Protein AF-A0A8D9AD43-F1 (afdb_monomer_lite)

Radius of gyration: 17.64 Å; chains: 1; bounding box: 39×29×47 Å

Structure (mmCIF, N/CA/C/O backbone):
data_AF-A0A8D9AD43-F1
#
_entry.id   AF-A0A8D9AD43-F1
#
loop_
_atom_site.group_PDB
_atom_site.id
_atom_site.type_symbol
_atom_site.label_atom_id
_atom_site.label_alt_id
_atom_site.label_comp_id
_atom_site.label_asym_id
_atom_site.label_entity_id
_atom_site.label_seq_id
_atom_site.pdbx_PDB_ins_code
_atom_site.Cartn_x
_atom_site.Cartn_y
_atom_site.Cartn_z
_atom_site.occupancy
_atom_site.B_iso_or_equiv
_atom_site.auth_seq_id
_atom_site.auth_comp_id
_atom_site.auth_asym_id
_atom_site.auth_atom_id
_atom_site.pdbx_PDB_model_num
ATOM 1 N N . MET A 1 1 ? -8.527 8.797 -11.952 1.00 82.88 1 MET A N 1
ATOM 2 C CA . MET A 1 1 ? -9.736 8.365 -12.685 1.00 82.88 1 MET A CA 1
ATOM 3 C C . MET A 1 1 ? -10.642 7.549 -11.763 1.00 82.88 1 MET A C 1
ATOM 5 O O . MET A 1 1 ? -10.165 6.554 -11.215 1.00 82.88 1 MET A O 1
ATOM 9 N N . PRO A 1 2 ? -11.902 7.971 -11.565 1.00 88.69 2 PRO A N 1
ATOM 10 C CA . PRO A 1 2 ? -12.933 7.242 -10.820 1.00 88.69 2 PRO A CA 1
ATOM 11 C C . PRO A 1 2 ? -13.274 5.863 -11.410 1.00 88.69 2 PRO A C 1
ATOM 13 O O . PRO A 1 2 ? -13.043 5.592 -12.590 1.00 88.69 2 PRO A O 1
ATOM 16 N N . LYS A 1 3 ? -13.860 4.973 -10.593 1.00 91.75 3 LYS A N 1
ATOM 17 C CA . LYS A 1 3 ? -14.260 3.616 -11.015 1.00 91.75 3 LYS A CA 1
ATOM 18 C C . LYS A 1 3 ? -15.198 3.591 -12.239 1.00 91.75 3 LYS A C 1
ATOM 20 O O . LYS A 1 3 ? -14.884 2.805 -13.133 1.00 91.75 3 LYS A O 1
ATOM 25 N N . PRO A 1 4 ? -16.282 4.393 -12.319 1.00 92.69 4 PRO A N 1
ATOM 26 C CA . PRO A 1 4 ? -17.215 4.321 -13.447 1.00 92.69 4 PRO A CA 1
ATOM 27 C C . PRO A 1 4 ? -16.537 4.631 -14.785 1.00 92.69 4 PRO A C 1
ATOM 29 O O . PRO A 1 4 ? -16.586 3.809 -15.695 1.00 92.69 4 PRO A O 1
ATOM 32 N N . GLU A 1 5 ? -15.798 5.742 -14.850 1.00 93.88 5 GLU A N 1
ATOM 33 C CA . GLU A 1 5 ? -15.041 6.156 -16.041 1.00 93.88 5 GLU A CA 1
ATOM 34 C C . GLU A 1 5 ? -14.016 5.095 -16.463 1.00 93.88 5 GLU A C 1
ATOM 36 O O . GLU A 1 5 ? -13.899 4.750 -17.638 1.00 93.88 5 GLU A O 1
ATOM 41 N N . ARG A 1 6 ? -13.302 4.515 -15.490 1.00 93.19 6 ARG A N 1
ATOM 42 C CA . ARG A 1 6 ? -12.327 3.447 -15.739 1.00 93.19 6 ARG A CA 1
ATOM 43 C C . ARG A 1 6 ? -12.972 2.202 -16.346 1.00 93.19 6 ARG A C 1
ATOM 45 O O . ARG A 1 6 ? -12.410 1.625 -17.272 1.00 93.19 6 ARG A O 1
ATOM 52 N N . GLN A 1 7 ? -14.103 1.749 -15.804 1.00 94.75 7 GLN A N 1
ATOM 53 C CA . GLN A 1 7 ? -14.794 0.559 -16.311 1.00 94.75 7 GLN A CA 1
ATOM 54 C C . GLN A 1 7 ? -15.379 0.808 -17.702 1.00 94.75 7 GLN A C 1
ATOM 56 O O . GLN A 1 7 ? -15.268 -0.064 -18.559 1.00 94.75 7 GLN A O 1
ATOM 61 N N . GLU A 1 8 ? -15.929 1.997 -17.946 1.00 96.44 8 GLU A N 1
ATOM 62 C CA . GLU A 1 8 ? -16.443 2.387 -19.258 1.00 96.44 8 GLU A CA 1
ATOM 63 C C . GLU A 1 8 ? -15.344 2.381 -20.329 1.00 96.44 8 GLU A C 1
ATOM 65 O O . GLU A 1 8 ? -15.513 1.739 -21.367 1.00 96.44 8 GLU A O 1
ATOM 70 N N . GLN A 1 9 ? -14.188 2.998 -20.054 1.00 96.38 9 GLN A N 1
ATOM 71 C CA . GLN A 1 9 ? -13.044 2.993 -20.976 1.00 96.38 9 GLN A CA 1
ATOM 72 C C . GLN A 1 9 ? -12.509 1.583 -21.251 1.00 96.38 9 GLN A C 1
ATOM 74 O O . GLN A 1 9 ? -12.189 1.245 -22.390 1.00 96.38 9 GLN A O 1
ATOM 79 N N . LEU A 1 10 ? -12.395 0.740 -20.219 1.00 96.25 10 LEU A N 1
ATOM 80 C CA . LEU A 1 10 ? -11.904 -0.628 -20.400 1.00 96.25 10 LEU A CA 1
ATOM 81 C C . LEU A 1 10 ? -12.876 -1.469 -21.231 1.00 96.25 10 LEU A C 1
ATOM 83 O O . LEU A 1 10 ? -12.454 -2.201 -22.125 1.00 96.25 10 LEU A O 1
ATOM 87 N N . LYS A 1 11 ? -14.177 -1.325 -20.976 1.00 96.94 11 LYS A N 1
ATOM 88 C CA . LYS A 1 11 ? -15.220 -2.040 -21.705 1.00 96.94 11 LYS A CA 1
ATOM 89 C C . LYS A 1 11 ? -15.299 -1.605 -23.165 1.00 96.94 11 LYS A C 1
ATOM 91 O O . LYS A 1 11 ? -15.467 -2.457 -24.033 1.00 96.94 11 LYS A O 1
ATOM 96 N N . SER A 1 12 ? -15.170 -0.308 -23.446 1.00 97.44 12 SER A N 1
ATOM 97 C CA . SER A 1 12 ? -15.262 0.216 -24.811 1.00 97.44 12 SER A CA 1
ATOM 98 C C . SER A 1 12 ? -14.053 -0.157 -25.672 1.00 97.44 12 SER A C 1
ATOM 100 O O . SER A 1 12 ? -14.231 -0.483 -26.842 1.00 97.44 12 SER A O 1
ATOM 102 N N . HIS A 1 13 ? -12.840 -0.138 -25.109 1.00 97.38 13 HIS A N 1
ATOM 103 C CA . HIS A 1 13 ? -11.607 -0.390 -25.866 1.00 97.38 13 HIS A CA 1
ATOM 104 C C . HIS A 1 13 ? -11.191 -1.862 -25.901 1.00 97.38 13 HIS A C 1
ATOM 106 O O . HIS A 1 13 ? -10.588 -2.300 -26.877 1.00 97.38 13 HIS A O 1
ATOM 112 N N . TYR A 1 14 ? -11.475 -2.615 -24.835 1.00 96.88 14 TYR A N 1
ATOM 113 C CA . TYR A 1 14 ? -10.961 -3.976 -24.654 1.00 96.88 14 TYR A CA 1
ATOM 114 C C . TYR A 1 14 ? -12.064 -5.028 -24.456 1.00 96.88 14 TYR A C 1
ATOM 116 O O . TYR A 1 14 ? -11.746 -6.200 -24.274 1.00 96.88 14 TYR A O 1
ATOM 124 N N . TRP A 1 15 ? -13.344 -4.634 -24.490 1.00 96.38 15 TRP A N 1
ATOM 125 C CA . TRP A 1 15 ? -14.514 -5.526 -24.444 1.00 96.38 15 TRP A CA 1
ATOM 126 C C . TRP A 1 15 ? -14.549 -6.515 -23.270 1.00 96.38 15 TRP A C 1
ATOM 128 O O . TRP A 1 15 ? -15.011 -7.646 -23.414 1.00 96.38 15 TRP A O 1
ATOM 138 N N . PHE A 1 16 ? -14.114 -6.083 -22.085 1.00 96.56 16 PHE A N 1
ATOM 139 C CA . PHE A 1 16 ? -14.252 -6.861 -20.852 1.00 96.56 16 PHE A CA 1
ATOM 140 C C . PHE A 1 16 ? -14.752 -6.001 -19.688 1.00 96.56 16 PHE A C 1
ATOM 142 O O . PHE A 1 16 ? -14.554 -4.786 -19.658 1.00 96.56 16 PHE A O 1
ATOM 149 N N . ASP A 1 17 ? -15.366 -6.653 -18.701 1.00 95.56 17 ASP A N 1
ATOM 150 C CA . ASP A 1 17 ? -15.748 -6.027 -17.437 1.00 95.56 17 ASP A CA 1
ATOM 151 C C . ASP A 1 17 ? -14.635 -6.239 -16.395 1.00 95.56 17 ASP A C 1
ATOM 153 O O . ASP A 1 17 ? -14.219 -7.366 -16.107 1.00 95.56 17 ASP A O 1
ATOM 157 N N . CYS A 1 18 ? -14.114 -5.146 -15.834 1.00 94.56 18 CYS A N 1
ATOM 158 C CA . CYS A 1 18 ? -12.995 -5.198 -14.894 1.00 94.56 18 CYS A CA 1
ATOM 159 C C . CYS A 1 18 ? -13.446 -5.571 -13.474 1.00 94.56 18 CYS A C 1
ATOM 161 O O . CYS A 1 18 ? -14.198 -4.820 -12.846 1.00 94.56 18 CYS A O 1
ATOM 163 N N . HIS A 1 19 ? -12.893 -6.677 -12.966 1.00 94.81 19 HIS A N 1
ATOM 164 C CA . HIS A 1 19 ? -13.135 -7.250 -11.634 1.00 94.81 19 HIS A CA 1
ATOM 165 C C . HIS A 1 19 ? -11.861 -7.276 -10.772 1.00 94.81 19 HIS A C 1
ATOM 167 O O . HIS A 1 19 ? -11.656 -8.168 -9.961 1.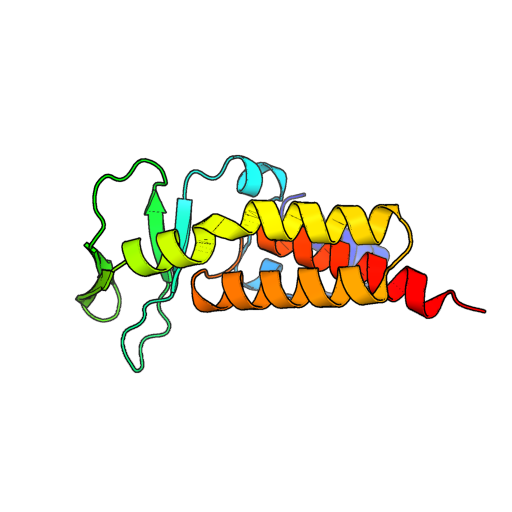00 94.81 19 HIS A O 1
ATOM 173 N N . CYS A 1 20 ? -10.936 -6.332 -10.970 1.00 92.31 20 CYS A N 1
ATOM 174 C CA . CYS A 1 20 ? -9.774 -6.254 -10.087 1.00 92.31 20 CYS A CA 1
ATOM 175 C C . CYS A 1 20 ? -10.193 -5.823 -8.671 1.00 92.31 20 CYS A C 1
ATOM 177 O O . CYS A 1 20 ? -11.210 -5.146 -8.504 1.00 92.31 20 CYS A O 1
ATOM 179 N N . ILE A 1 21 ? -9.355 -6.117 -7.672 1.00 91.38 21 ILE A N 1
ATOM 180 C CA . ILE A 1 21 ? -9.594 -5.788 -6.253 1.00 91.38 21 ILE A CA 1
ATOM 181 C C . ILE A 1 21 ? -10.007 -4.316 -6.076 1.00 91.38 21 ILE A C 1
ATOM 183 O O . ILE A 1 21 ? -10.918 -4.013 -5.309 1.00 91.38 21 ILE A O 1
ATOM 187 N N . ALA A 1 22 ? -9.399 -3.398 -6.833 1.00 91.62 22 ALA A N 1
ATOM 188 C CA . ALA A 1 22 ? -9.731 -1.976 -6.789 1.00 91.62 22 ALA A CA 1
ATOM 189 C C . ALA A 1 22 ? -11.138 -1.646 -7.323 1.00 91.62 22 ALA A C 1
ATOM 191 O O . ALA A 1 22 ? -11.769 -0.701 -6.854 1.00 91.62 22 ALA A O 1
ATOM 192 N N . CYS A 1 23 ? -11.628 -2.377 -8.325 1.00 92.38 23 CYS A N 1
ATOM 193 C CA . CYS A 1 23 ? -12.992 -2.225 -8.833 1.00 92.38 23 CYS A CA 1
ATOM 194 C C . CYS A 1 23 ? -14.008 -2.884 -7.894 1.00 92.38 23 CYS A C 1
ATOM 196 O O . CYS A 1 23 ? -15.059 -2.294 -7.642 1.00 92.38 23 CYS A O 1
ATOM 198 N N . GLU A 1 24 ? -13.693 -4.059 -7.349 1.00 93.25 24 GLU A N 1
ATOM 199 C CA . GLU A 1 24 ? -14.562 -4.781 -6.410 1.00 93.25 24 GLU A CA 1
ATOM 200 C C . GLU A 1 24 ? -14.766 -3.999 -5.110 1.00 93.25 24 GLU A C 1
ATOM 202 O O . GLU A 1 24 ? -15.896 -3.812 -4.670 1.00 93.25 24 GLU A O 1
ATOM 207 N N . ASN A 1 25 ? -13.688 -3.437 -4.560 1.00 90.31 25 ASN A N 1
ATOM 208 C CA . ASN A 1 25 ? -13.707 -2.687 -3.303 1.00 90.31 25 ASN A CA 1
ATOM 209 C C . ASN A 1 25 ? -13.908 -1.174 -3.492 1.00 90.31 25 ASN A C 1
ATOM 211 O O . ASN A 1 25 ? -13.721 -0.410 -2.550 1.00 90.31 25 ASN A O 1
ATOM 215 N N . ASN A 1 26 ? -14.246 -0.726 -4.708 1.00 90.75 26 ASN A N 1
ATOM 216 C CA . ASN A 1 26 ? -14.476 0.684 -5.042 1.00 90.75 26 ASN A CA 1
ATOM 217 C C . ASN A 1 26 ? -13.368 1.635 -4.540 1.00 90.75 26 ASN A C 1
ATOM 219 O O . ASN A 1 26 ? -13.647 2.669 -3.935 1.00 90.75 26 ASN A O 1
ATOM 223 N N . TRP A 1 27 ? -12.103 1.271 -4.772 1.00 91.31 27 TRP A N 1
ATOM 224 C CA . TRP A 1 27 ? -10.962 2.077 -4.336 1.00 91.31 27 TRP A CA 1
ATOM 225 C C . TRP A 1 27 ? -10.999 3.478 -4.952 1.00 91.31 27 TRP A C 1
ATOM 227 O O . TRP A 1 27 ? -11.368 3.651 -6.120 1.00 91.31 27 TRP A O 1
ATOM 237 N N . SER A 1 28 ? -10.579 4.460 -4.156 1.00 89.88 28 SER A N 1
ATOM 238 C CA . SER A 1 28 ? -10.493 5.865 -4.541 1.00 89.88 28 SER A CA 1
ATOM 239 C C . SER A 1 28 ? -9.416 6.112 -5.601 1.00 89.88 28 SER A C 1
ATOM 241 O O . SER A 1 28 ? -8.613 5.236 -5.945 1.00 89.88 28 SER A O 1
ATOM 243 N N . SER A 1 29 ? -9.424 7.315 -6.177 1.00 90.44 29 SER A N 1
ATOM 244 C CA . SER A 1 29 ? -8.412 7.686 -7.158 1.00 90.44 29 SER A CA 1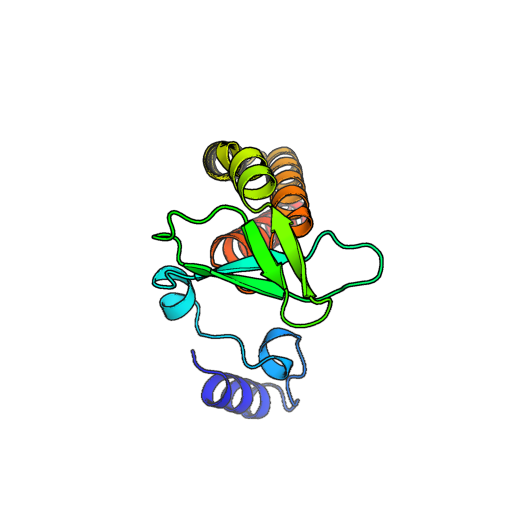
ATOM 245 C C . SER A 1 29 ? -7.050 7.912 -6.491 1.00 90.44 29 SER A C 1
ATOM 247 O O . SER A 1 29 ? -6.957 8.125 -5.285 1.00 90.44 29 SER A O 1
ATOM 249 N N . PHE A 1 30 ? -5.974 7.879 -7.280 1.00 88.50 30 PHE A N 1
ATOM 250 C CA . PHE A 1 30 ? -4.625 8.123 -6.761 1.00 88.50 30 PHE A CA 1
ATOM 251 C C . PHE A 1 30 ? -4.500 9.497 -6.075 1.00 88.50 30 PHE A C 1
ATOM 253 O O . PHE A 1 30 ? -3.903 9.583 -5.006 1.00 88.50 30 PHE A O 1
ATOM 260 N N . ASP A 1 31 ? -5.120 10.535 -6.642 1.00 89.00 31 ASP A N 1
ATOM 261 C CA . ASP A 1 31 ? -5.084 11.898 -6.094 1.00 89.00 31 ASP A CA 1
ATOM 262 C C . ASP A 1 31 ? -5.834 12.001 -4.757 1.00 89.00 31 ASP A C 1
ATOM 264 O O . ASP A 1 31 ? -5.455 12.776 -3.878 1.00 89.00 31 ASP A O 1
ATOM 268 N N . ASP A 1 32 ? -6.891 11.202 -4.583 1.00 90.19 32 ASP A N 1
ATOM 269 C CA . ASP A 1 32 ? -7.625 11.119 -3.317 1.00 90.19 32 ASP A CA 1
ATOM 270 C C . ASP A 1 32 ? -6.811 10.365 -2.262 1.00 90.19 32 ASP A C 1
ATOM 272 O O . ASP A 1 32 ? -6.775 10.768 -1.101 1.00 90.19 32 ASP A O 1
ATOM 276 N N . LEU A 1 33 ? -6.121 9.289 -2.661 1.00 89.06 33 LEU A N 1
ATOM 277 C CA . LEU A 1 33 ? -5.238 8.530 -1.772 1.00 89.06 33 LEU A CA 1
ATOM 278 C C . LEU A 1 33 ? -4.068 9.374 -1.268 1.00 89.06 33 LEU A C 1
ATOM 280 O O . LEU A 1 33 ? -3.673 9.224 -0.118 1.00 89.06 33 LEU A O 1
ATOM 284 N N . GLU A 1 34 ? -3.531 10.268 -2.097 1.00 86.38 34 GLU A N 1
ATOM 285 C CA . GLU A 1 34 ? -2.472 11.197 -1.693 1.00 86.38 34 GLU A CA 1
ATOM 286 C C . GLU A 1 34 ? -2.939 12.206 -0.636 1.00 86.38 34 GLU A C 1
ATOM 288 O O . GLU A 1 34 ? -2.166 12.584 0.241 1.00 86.38 34 GLU A O 1
ATOM 293 N N . LYS A 1 35 ? -4.206 12.622 -0.696 1.00 89.38 35 LYS A N 1
ATOM 294 C CA . LYS A 1 35 ? -4.799 13.564 0.263 1.00 89.38 35 LYS A CA 1
ATOM 295 C C . LYS A 1 35 ? -5.377 12.872 1.497 1.00 89.38 35 LYS A C 1
ATOM 297 O O . LYS A 1 35 ? -5.725 13.555 2.462 1.00 89.38 35 LYS A O 1
ATOM 302 N N . SER A 1 36 ? -5.492 11.543 1.472 1.00 89.31 36 SER A N 1
ATOM 303 C CA . SER A 1 36 ? -6.059 10.759 2.565 1.00 89.31 36 SER A CA 1
ATOM 304 C C . SER A 1 36 ? -5.321 11.039 3.869 1.00 89.31 36 SER A C 1
ATOM 306 O O . SER A 1 36 ? -4.104 10.918 3.955 1.00 89.31 36 SER A O 1
ATOM 308 N N . GLN A 1 37 ? -6.085 11.384 4.900 1.00 91.69 37 GLN A N 1
ATOM 309 C CA . GLN A 1 37 ? -5.594 11.506 6.273 1.00 91.69 37 GLN A CA 1
ATOM 310 C C . GLN A 1 37 ? -5.855 10.223 7.069 1.00 91.69 37 GLN A C 1
ATOM 312 O O . GLN A 1 37 ? -5.799 10.241 8.291 1.00 91.69 37 GLN A O 1
ATOM 317 N N . ILE A 1 38 ? -6.186 9.123 6.387 1.00 92.88 38 ILE A N 1
ATOM 318 C CA . ILE A 1 38 ? -6.580 7.854 6.994 1.00 92.88 38 ILE A CA 1
ATOM 319 C C . ILE A 1 38 ? -5.541 6.788 6.650 1.00 92.88 38 ILE A C 1
ATOM 321 O O . ILE A 1 38 ? -5.279 6.516 5.475 1.00 92.88 38 ILE A O 1
ATOM 325 N N . LEU A 1 39 ? -4.997 6.156 7.686 1.00 93.25 39 LEU A N 1
ATOM 326 C CA . LEU A 1 39 ? -4.240 4.912 7.617 1.00 93.25 39 LEU A CA 1
ATOM 327 C C . LEU A 1 39 ? -5.157 3.731 7.915 1.00 93.25 39 LEU A C 1
ATOM 329 O O . LEU A 1 39 ? -6.091 3.826 8.705 1.00 93.25 39 LEU A O 1
ATOM 333 N N . ARG A 1 40 ? -4.881 2.599 7.275 1.00 94.81 40 ARG A N 1
ATOM 334 C CA . ARG A 1 40 ? -5.732 1.407 7.316 1.00 94.81 40 ARG A CA 1
ATOM 335 C C . ARG A 1 40 ? -4.926 0.254 7.892 1.00 94.81 40 ARG A C 1
ATOM 337 O O . ARG A 1 40 ? -4.233 -0.425 7.147 1.00 94.81 40 ARG A O 1
ATOM 344 N N . PHE A 1 41 ? -4.964 0.062 9.206 1.00 95.31 41 PHE A N 1
ATOM 345 C CA . PHE A 1 41 ? -4.180 -0.964 9.897 1.00 95.31 41 PHE A CA 1
ATOM 346 C C . PHE A 1 41 ? -4.874 -2.324 9.861 1.00 95.31 41 PHE A C 1
ATOM 348 O O . PHE A 1 41 ? -6.088 -2.416 10.039 1.00 95.31 41 PHE A O 1
ATOM 355 N N . LYS A 1 42 ? -4.109 -3.401 9.672 1.00 94.44 42 LYS A N 1
ATOM 356 C CA . LYS A 1 42 ? -4.636 -4.765 9.813 1.00 94.44 42 LYS A CA 1
ATOM 357 C C . LYS A 1 42 ? -4.833 -5.093 11.297 1.00 94.44 42 LYS A C 1
ATOM 359 O O . LYS A 1 42 ? -3.999 -4.762 12.137 1.00 94.44 42 LYS A O 1
ATOM 364 N N . CYS A 1 43 ? -5.936 -5.753 11.643 1.00 94.12 43 CYS A N 1
ATOM 365 C CA . CYS A 1 43 ? -6.141 -6.230 13.007 1.00 94.12 43 CYS A CA 1
ATOM 366 C C . CYS A 1 43 ? -5.188 -7.400 13.312 1.00 94.12 43 CYS A C 1
ATOM 368 O O . CYS A 1 43 ? -5.287 -8.453 12.696 1.00 94.12 43 CYS A O 1
ATOM 370 N N . GLU A 1 44 ? -4.312 -7.262 14.313 1.00 89.25 44 GLU A N 1
ATOM 371 C CA . GLU A 1 44 ? -3.372 -8.332 14.714 1.00 89.25 44 GLU A CA 1
ATOM 372 C C . GLU A 1 44 ? -4.025 -9.456 15.549 1.00 89.25 44 GLU A C 1
ATOM 374 O O . GLU A 1 44 ? -3.358 -10.370 16.038 1.00 89.25 44 GLU A O 1
ATOM 379 N N . THR A 1 45 ? -5.341 -9.396 15.773 1.00 91.94 45 THR A N 1
ATOM 380 C CA . THR A 1 45 ? -6.040 -10.425 16.548 1.00 91.94 45 THR A CA 1
ATOM 381 C C . THR A 1 45 ? -6.095 -11.730 15.761 1.00 91.94 45 THR A C 1
ATOM 383 O O . THR A 1 45 ? -6.659 -11.762 14.673 1.00 91.94 45 THR A O 1
ATOM 386 N N . SER A 1 46 ? -5.605 -12.827 16.349 1.00 91.25 46 SER A N 1
ATOM 387 C CA . SER A 1 46 ? -5.690 -14.168 15.749 1.00 91.25 46 SER A CA 1
ATOM 388 C C . SER A 1 46 ? -7.110 -14.491 15.258 1.00 91.25 46 SER A C 1
ATOM 390 O O . SER A 1 46 ? -8.066 -14.442 16.038 1.00 91.25 46 SER A O 1
ATOM 392 N N . GLY A 1 47 ? -7.234 -14.784 13.959 1.00 90.19 47 GLY A N 1
ATOM 393 C CA . GLY A 1 47 ? -8.497 -15.091 13.278 1.00 90.19 47 GLY A CA 1
ATOM 394 C C . GLY A 1 47 ? -9.324 -13.881 12.825 1.00 90.19 47 GLY A C 1
ATOM 395 O O . GLY A 1 47 ? -10.385 -14.073 12.237 1.00 90.19 47 GLY A O 1
ATOM 396 N N . CYS A 1 48 ? -8.871 -12.648 13.070 1.00 93.44 48 CYS A N 1
ATOM 397 C CA . CYS A 1 48 ? -9.543 -11.430 12.624 1.00 93.44 48 CYS A CA 1
ATOM 398 C C . CYS A 1 48 ? -8.838 -10.848 11.396 1.00 93.44 48 CYS A C 1
ATOM 400 O O . CYS A 1 48 ? -7.685 -10.446 11.479 1.00 93.44 48 CYS A O 1
ATOM 402 N N . ASN A 1 49 ? -9.558 -10.736 10.280 1.00 90.31 49 ASN A N 1
ATOM 403 C CA . ASN A 1 49 ? -9.058 -10.109 9.050 1.00 90.31 49 ASN A CA 1
ATOM 404 C C . ASN A 1 49 ? -9.610 -8.686 8.857 1.00 90.31 49 ASN A C 1
ATOM 406 O O . ASN A 1 49 ? -9.667 -8.190 7.733 1.00 90.31 49 ASN A O 1
ATOM 410 N N . ASN A 1 50 ? -10.080 -8.048 9.935 1.00 95.12 50 ASN A N 1
ATOM 411 C CA . ASN A 1 50 ? -10.641 -6.706 9.846 1.00 95.12 50 ASN A CA 1
ATOM 412 C C . ASN A 1 50 ? -9.552 -5.649 9.636 1.00 95.12 50 ASN A C 1
ATOM 414 O O . ASN A 1 50 ? -8.402 -5.820 10.051 1.00 95.12 50 ASN A O 1
ATOM 418 N N . VAL A 1 51 ? -9.961 -4.530 9.049 1.00 94.62 51 VAL A N 1
ATOM 419 C CA . VAL A 1 51 ? -9.134 -3.343 8.863 1.00 94.62 51 VAL A CA 1
ATOM 420 C C . VAL A 1 51 ? -9.648 -2.249 9.784 1.00 94.62 51 VAL A C 1
ATOM 422 O O . VAL A 1 51 ? -10.846 -1.992 9.842 1.00 94.62 51 VAL A O 1
ATOM 425 N N . VAL A 1 52 ? -8.733 -1.620 10.509 1.00 95.31 52 VAL A N 1
ATOM 426 C CA . VAL A 1 52 ? -9.013 -0.516 11.420 1.00 95.31 52 VAL A CA 1
ATOM 427 C C . VAL A 1 52 ? -8.541 0.774 10.766 1.00 95.31 52 VAL A C 1
ATOM 429 O O . VAL A 1 52 ? -7.359 0.925 10.453 1.00 95.31 52 VAL A O 1
ATOM 432 N N . GLU A 1 53 ? -9.473 1.690 10.529 1.00 94.50 53 GLU A N 1
ATOM 433 C CA . GLU A 1 53 ? -9.187 2.989 9.924 1.00 94.50 53 GLU A CA 1
ATOM 434 C C . GLU A 1 53 ? -8.835 4.013 11.001 1.00 94.50 53 GLU A C 1
ATOM 436 O O . GLU A 1 53 ? -9.510 4.128 12.022 1.00 94.50 53 GLU A O 1
ATOM 441 N N . VAL A 1 54 ? -7.743 4.739 10.785 1.00 93.94 54 VAL A N 1
ATOM 442 C CA . VAL A 1 54 ? -7.124 5.592 11.797 1.00 93.94 54 VAL A CA 1
ATOM 443 C C . VAL A 1 54 ? -6.715 6.912 11.168 1.00 93.94 54 VAL A C 1
ATOM 445 O O . VAL A 1 54 ? -5.982 6.924 10.182 1.00 93.94 54 VAL A O 1
ATOM 448 N N . SER A 1 55 ? -7.151 8.030 11.750 1.00 93.00 55 SER A N 1
ATOM 449 C CA . SER A 1 55 ? -6.669 9.351 11.333 1.00 93.00 55 SER A CA 1
ATOM 450 C C . SER A 1 55 ? -5.182 9.507 11.652 1.00 93.00 55 SER A C 1
ATOM 452 O O . SER A 1 55 ? -4.766 9.206 12.768 1.00 93.00 55 SER A O 1
ATOM 454 N N . ILE A 1 56 ? -4.387 10.063 10.737 1.00 88.62 56 ILE A N 1
ATOM 455 C CA . ILE A 1 56 ? -2.968 10.368 10.992 1.00 88.62 56 ILE A CA 1
ATOM 456 C C . ILE A 1 56 ? -2.765 11.431 12.078 1.00 88.62 56 ILE A C 1
ATOM 458 O O . ILE A 1 56 ? -1.662 11.588 12.586 1.00 88.62 56 ILE A O 1
ATOM 462 N N . THR A 1 57 ? -3.821 12.168 12.425 1.00 89.88 57 THR A N 1
ATOM 463 C CA . THR A 1 57 ? -3.810 13.189 13.480 1.00 89.88 57 THR A CA 1
ATOM 464 C C . THR A 1 57 ? -4.274 12.649 14.832 1.00 89.88 57 THR A C 1
ATOM 466 O O . THR A 1 57 ? -4.551 13.443 15.726 1.00 89.88 57 THR A O 1
ATOM 469 N N . THR A 1 58 ? -4.486 11.336 14.963 1.00 90.31 58 THR A N 1
ATOM 470 C CA . THR A 1 58 ? -4.933 10.749 16.228 1.00 90.31 58 THR A CA 1
ATOM 471 C C . THR A 1 58 ? -3.811 10.750 17.265 1.00 90.31 58 THR A C 1
ATOM 473 O O . THR A 1 58 ? -2.662 10.459 16.939 1.00 90.31 58 THR A O 1
ATOM 476 N N . ASP A 1 59 ? -4.173 10.991 18.525 1.00 90.69 59 ASP A N 1
ATOM 477 C CA . ASP A 1 59 ? -3.289 10.795 19.681 1.00 90.69 59 ASP A CA 1
ATOM 478 C C . ASP A 1 59 ? -3.501 9.414 20.340 1.00 90.69 59 ASP A C 1
ATOM 480 O O . ASP A 1 59 ? -2.802 9.036 21.282 1.00 90.69 59 ASP A O 1
ATOM 484 N N . GLU A 1 60 ? -4.480 8.638 19.860 1.00 92.38 60 GLU A N 1
ATOM 485 C CA . GLU A 1 60 ? -4.799 7.314 20.389 1.00 92.38 60 GLU A CA 1
ATOM 486 C C . GLU A 1 60 ? -3.976 6.219 19.703 1.00 92.38 60 GLU A C 1
ATOM 488 O O . GLU A 1 60 ? -4.022 6.048 18.487 1.00 92.38 60 GLU A O 1
ATOM 493 N N . PHE A 1 61 ? -3.272 5.408 20.495 1.00 92.94 61 PHE A N 1
ATOM 494 C CA . PHE A 1 61 ? -2.494 4.268 19.987 1.00 92.94 61 PHE A CA 1
ATOM 495 C C . PHE A 1 61 ? -3.220 2.921 20.090 1.00 92.94 61 PHE A C 1
ATOM 497 O O . PHE A 1 61 ? -2.753 1.919 19.545 1.00 92.94 61 PHE A O 1
ATOM 504 N N . MET A 1 62 ? -4.338 2.882 20.813 1.00 94.06 62 MET A N 1
ATOM 505 C CA . MET A 1 62 ? -5.111 1.672 21.079 1.00 94.06 62 MET A CA 1
ATOM 506 C C . MET A 1 62 ? -6.493 1.832 20.466 1.00 94.06 62 MET A C 1
ATOM 508 O O . MET A 1 62 ? -7.383 2.409 21.082 1.00 94.06 62 MET A O 1
ATOM 512 N N . ILE A 1 63 ? -6.673 1.309 19.258 1.00 94.81 63 ILE A N 1
ATOM 513 C CA . ILE A 1 63 ? -7.915 1.484 18.507 1.00 94.81 63 ILE A CA 1
ATOM 514 C C . ILE A 1 63 ? -8.763 0.225 18.634 1.00 94.81 63 ILE A C 1
ATOM 516 O O . ILE A 1 63 ? -8.276 -0.889 18.432 1.00 94.81 63 ILE A O 1
ATOM 520 N N . LYS A 1 64 ? -10.036 0.378 18.994 1.00 94.94 64 LYS A N 1
ATOM 521 C CA . LYS A 1 64 ? -10.953 -0.758 19.098 1.00 94.94 64 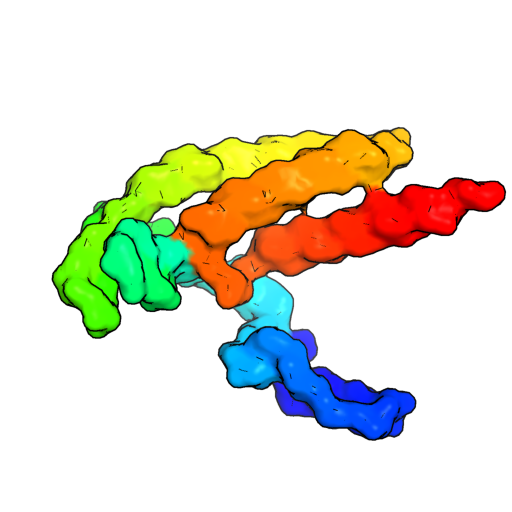LYS A CA 1
ATOM 522 C C . LYS A 1 64 ? -11.305 -1.272 17.697 1.00 94.94 64 LYS A C 1
ATOM 524 O O . LYS A 1 64 ? -11.649 -0.494 16.818 1.00 94.94 64 LYS A O 1
ATOM 529 N N . CYS A 1 65 ? -11.218 -2.582 17.489 1.00 96.06 65 CYS A N 1
ATOM 530 C CA . CYS A 1 65 ? -11.632 -3.223 16.246 1.00 96.06 65 CYS A CA 1
ATOM 531 C C . CYS A 1 65 ? -13.143 -3.478 16.242 1.00 96.06 65 CYS A C 1
ATOM 533 O O . CYS A 1 65 ? -13.644 -4.180 17.120 1.00 96.06 65 CYS A O 1
ATOM 535 N N . ASP A 1 66 ? -13.840 -3.002 15.211 1.00 94.00 66 ASP A N 1
ATOM 536 C CA . ASP A 1 66 ? -15.301 -3.133 15.092 1.00 94.00 66 ASP A CA 1
ATOM 537 C C . ASP A 1 66 ? -15.793 -4.570 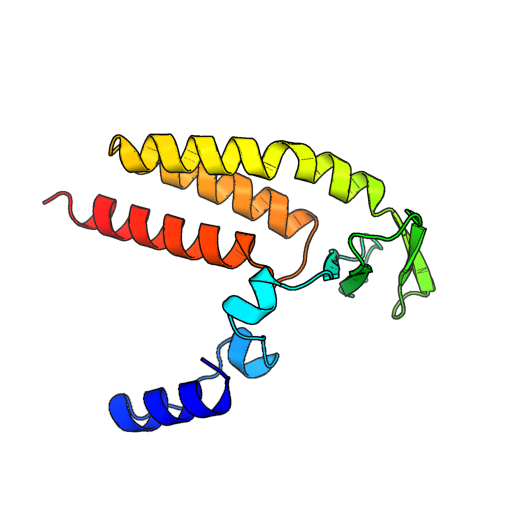14.852 1.00 94.00 66 ASP A C 1
ATOM 539 O O . ASP A 1 66 ? -16.970 -4.859 15.046 1.00 94.00 66 ASP A O 1
ATOM 543 N N . LEU A 1 67 ? -14.910 -5.485 14.434 1.00 94.88 67 LEU A N 1
ATOM 544 C CA . LEU A 1 67 ? -15.282 -6.876 14.151 1.00 94.88 67 LEU A CA 1
ATOM 545 C C . LEU A 1 67 ? -15.071 -7.814 15.345 1.00 94.88 67 LEU A C 1
ATOM 547 O O . LEU A 1 67 ? -15.904 -8.676 15.602 1.00 94.88 67 LEU A O 1
ATOM 551 N N . CYS A 1 68 ? -13.933 -7.706 16.037 1.00 95.69 68 CYS A N 1
ATOM 552 C CA . CYS A 1 68 ? -13.568 -8.634 17.116 1.00 95.69 68 CYS A CA 1
ATOM 553 C C . CYS A 1 68 ? -13.625 -8.013 18.517 1.00 95.69 68 CYS A C 1
ATOM 555 O O . CYS A 1 68 ? -13.274 -8.690 19.483 1.00 95.69 68 CYS A O 1
ATOM 557 N N . ASP A 1 69 ? -13.992 -6.732 18.622 1.00 94.38 69 ASP A N 1
ATOM 558 C CA . ASP A 1 69 ? -14.052 -5.929 19.850 1.00 94.38 69 ASP A CA 1
ATOM 559 C C . ASP A 1 69 ? -12.731 -5.789 20.634 1.00 94.38 69 ASP A C 1
ATOM 561 O O . ASP A 1 69 ? -12.700 -5.152 21.690 1.00 94.38 69 ASP A O 1
ATOM 565 N N . LYS A 1 70 ? -11.617 -6.335 20.129 1.00 95.00 70 LYS A N 1
ATOM 566 C CA . LYS A 1 70 ? -10.290 -6.209 20.748 1.00 95.00 70 LYS A CA 1
ATOM 567 C C . LYS A 1 70 ? -9.602 -4.917 20.326 1.00 95.00 70 LYS A C 1
ATOM 569 O O . LYS A 1 70 ? -9.845 -4.390 19.242 1.00 95.00 70 LYS A O 1
ATOM 574 N N . PHE A 1 71 ? -8.694 -4.440 21.169 1.00 93.56 71 PHE A N 1
ATOM 575 C CA . PHE A 1 71 ? -7.871 -3.278 20.859 1.00 93.56 71 PHE A CA 1
ATOM 576 C C . PHE A 1 71 ? -6.660 -3.665 20.007 1.00 93.56 71 PHE A C 1
ATOM 578 O O . PHE A 1 71 ? -5.943 -4.617 20.319 1.00 93.56 71 PHE A O 1
ATOM 585 N N . VAL A 1 72 ? -6.433 -2.897 18.947 1.00 93.62 72 VAL A N 1
ATOM 586 C CA . VAL A 1 72 ? -5.275 -2.971 18.061 1.00 93.62 72 VAL A CA 1
ATOM 587 C C . VAL A 1 72 ? -4.280 -1.899 18.484 1.00 93.62 72 VAL A C 1
ATOM 589 O O . VAL A 1 72 ? -4.631 -0.725 18.592 1.00 93.62 72 VAL A O 1
ATOM 592 N N . ASN A 1 73 ? -3.036 -2.313 18.724 1.00 92.62 73 ASN A N 1
ATOM 593 C CA . ASN A 1 73 ? -1.946 -1.404 19.054 1.00 92.62 73 ASN A CA 1
ATOM 594 C C . ASN A 1 73 ? -1.274 -0.901 17.769 1.00 92.62 73 ASN A C 1
ATOM 596 O O . ASN A 1 73 ? -0.410 -1.578 17.210 1.00 92.62 73 ASN A O 1
ATOM 600 N N . ILE A 1 74 ? -1.639 0.300 17.325 1.00 93.62 74 ILE A N 1
ATOM 601 C CA . ILE A 1 74 ? -1.095 0.882 16.090 1.00 93.62 74 ILE A CA 1
ATOM 602 C C . ILE A 1 74 ? 0.333 1.408 16.264 1.00 93.62 74 ILE A C 1
ATOM 604 O O . ILE A 1 74 ? 1.048 1.559 15.278 1.00 93.62 74 ILE A O 1
ATOM 608 N N . PHE A 1 75 ? 0.789 1.647 17.500 1.00 92.56 75 PHE A N 1
ATOM 609 C CA . PHE A 1 75 ? 2.138 2.158 17.762 1.00 92.56 75 PHE A CA 1
ATOM 610 C C . PHE A 1 75 ? 3.218 1.189 17.275 1.00 92.56 75 PHE A C 1
ATOM 612 O O . PHE A 1 75 ? 4.241 1.610 16.738 1.00 92.56 75 PHE A O 1
ATOM 619 N N . LYS A 1 76 ? 2.972 -0.120 17.410 1.00 90.06 76 LYS A N 1
ATOM 620 C CA . LYS A 1 76 ? 3.855 -1.157 16.867 1.00 90.06 76 LYS A CA 1
ATOM 621 C C . LYS A 1 76 ? 3.982 -1.029 15.347 1.00 90.06 76 LYS A C 1
ATOM 623 O O . LYS A 1 76 ? 5.101 -1.027 14.845 1.00 90.06 76 LYS A O 1
ATOM 628 N N . GLY A 1 77 ? 2.860 -0.857 14.648 1.00 90.88 77 GLY A N 1
ATOM 629 C CA . GLY A 1 77 ? 2.850 -0.660 13.200 1.00 90.88 77 GLY A CA 1
ATOM 630 C C . GLY A 1 77 ? 3.546 0.633 12.783 1.00 90.88 77 GLY A C 1
ATOM 631 O O . GLY A 1 77 ? 4.426 0.602 11.934 1.00 90.88 77 GLY A O 1
ATOM 632 N N . LEU A 1 78 ? 3.242 1.758 13.436 1.00 92.06 78 LEU A N 1
ATOM 633 C CA . LEU A 1 78 ? 3.905 3.044 13.177 1.00 92.06 78 LEU A CA 1
ATOM 634 C C . LEU A 1 78 ? 5.425 2.962 13.356 1.00 92.06 78 LEU A C 1
ATOM 636 O O . LEU A 1 78 ? 6.171 3.496 12.540 1.00 92.06 78 LEU A O 1
ATOM 640 N N . LYS A 1 79 ? 5.888 2.251 14.390 1.00 92.12 79 LYS A N 1
ATOM 641 C CA . LYS A 1 79 ? 7.315 2.023 14.622 1.00 92.12 79 LYS A CA 1
ATOM 642 C C . LYS A 1 79 ? 7.951 1.199 13.502 1.00 92.12 79 LYS A C 1
ATOM 644 O O . LYS A 1 79 ? 9.020 1.564 13.031 1.00 92.12 79 LYS A O 1
ATOM 649 N N . SER A 1 80 ? 7.301 0.121 13.062 1.00 90.19 80 SER A N 1
ATOM 650 C CA . SER A 1 80 ? 7.778 -0.685 11.928 1.00 90.19 80 SER A CA 1
ATOM 651 C C . SER A 1 80 ? 7.842 0.126 10.633 1.00 90.19 80 SER A C 1
ATOM 653 O O . SER A 1 80 ? 8.719 -0.092 9.806 1.00 90.19 80 SER A O 1
ATOM 655 N N . LEU A 1 81 ? 6.930 1.084 10.461 1.00 91.56 81 LEU A N 1
ATOM 656 C CA . LEU A 1 81 ? 6.832 1.908 9.260 1.00 91.56 81 LEU A CA 1
ATOM 657 C C . LEU A 1 81 ? 7.782 3.114 9.252 1.00 91.56 81 LEU A C 1
ATOM 659 O O . LEU A 1 81 ? 7.880 3.786 8.228 1.00 91.56 81 LEU A O 1
ATOM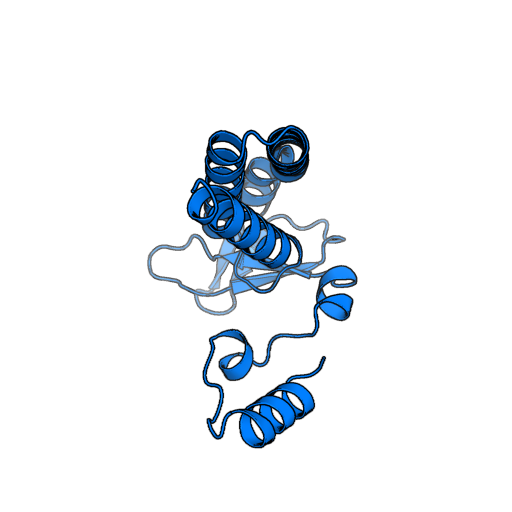 663 N N . GLN A 1 82 ? 8.501 3.385 10.343 1.00 91.75 82 GLN A N 1
ATOM 664 C CA . GLN A 1 82 ? 9.361 4.564 10.474 1.00 91.75 82 GLN A CA 1
ATOM 665 C C . GLN A 1 82 ? 10.426 4.661 9.367 1.00 91.75 82 GLN A C 1
ATOM 667 O O . GLN A 1 82 ? 10.704 5.754 8.876 1.00 91.75 82 GLN A O 1
ATOM 672 N N . ASP A 1 83 ? 10.983 3.527 8.938 1.00 89.94 83 ASP A N 1
ATOM 673 C CA . ASP A 1 83 ? 12.079 3.495 7.964 1.00 89.94 83 ASP A CA 1
ATOM 674 C C . ASP A 1 83 ? 11.604 3.379 6.505 1.00 89.94 83 ASP A C 1
ATOM 676 O O . ASP A 1 83 ? 12.425 3.431 5.583 1.00 89.94 83 ASP A O 1
ATOM 680 N N . THR A 1 84 ? 10.290 3.273 6.267 1.00 93.44 84 THR A N 1
ATOM 681 C CA . THR A 1 84 ? 9.707 3.053 4.928 1.00 93.44 84 THR A CA 1
ATOM 682 C C . THR A 1 84 ? 10.102 4.122 3.915 1.00 93.44 84 THR A C 1
ATOM 684 O O . THR A 1 84 ? 10.446 3.792 2.780 1.00 93.44 84 THR A O 1
ATOM 687 N N . GLU A 1 85 ? 10.140 5.395 4.319 1.00 92.44 85 GLU A N 1
ATOM 688 C CA . GLU A 1 85 ? 10.553 6.489 3.438 1.00 92.44 85 GLU A CA 1
ATOM 689 C C . GLU A 1 85 ? 12.027 6.354 3.026 1.00 92.44 85 GLU A C 1
ATOM 691 O O . GLU A 1 85 ? 12.381 6.558 1.861 1.00 92.44 85 GLU A O 1
ATOM 696 N N . SER A 1 86 ? 12.897 5.980 3.968 1.00 94.12 86 SER A N 1
ATOM 697 C CA . SER A 1 86 ? 14.325 5.810 3.690 1.00 94.12 86 SER A CA 1
ATOM 698 C C . SER A 1 86 ? 14.570 4.633 2.743 1.00 94.12 86 SER A C 1
ATOM 700 O O . SER A 1 86 ? 15.330 4.764 1.779 1.00 94.12 86 SER A O 1
ATOM 702 N N . LEU A 1 87 ? 13.845 3.527 2.944 1.00 95.56 87 LEU A N 1
ATOM 703 C CA . LEU A 1 87 ? 13.880 2.355 2.079 1.00 95.56 87 LEU A CA 1
ATOM 704 C C . LEU A 1 87 ? 13.355 2.681 0.673 1.00 95.56 87 LEU A C 1
ATOM 706 O O . LEU A 1 87 ? 13.981 2.306 -0.319 1.00 95.56 87 LEU A O 1
ATOM 710 N N . PHE A 1 88 ? 12.267 3.451 0.571 1.00 95.31 88 PHE A N 1
ATOM 711 C CA . PHE A 1 88 ? 11.723 3.903 -0.710 1.00 95.31 88 PHE A CA 1
ATOM 712 C C . PHE A 1 88 ? 12.717 4.789 -1.471 1.00 95.31 88 PHE A C 1
ATOM 714 O O . PHE A 1 88 ? 12.916 4.618 -2.676 1.00 95.31 88 PHE A O 1
ATOM 721 N N . ARG A 1 89 ? 13.387 5.725 -0.786 1.00 96.25 89 ARG A N 1
ATOM 722 C CA . ARG A 1 89 ? 14.435 6.567 -1.388 1.00 96.25 89 ARG A CA 1
ATOM 723 C C . ARG A 1 89 ? 15.624 5.733 -1.864 1.00 96.25 89 ARG A C 1
ATOM 725 O O . ARG A 1 89 ? 16.098 5.943 -2.976 1.00 96.25 89 ARG A O 1
ATOM 732 N N . LEU A 1 90 ? 16.077 4.768 -1.063 1.00 97.12 90 LEU A N 1
ATOM 733 C CA . LEU A 1 90 ? 17.166 3.862 -1.435 1.00 97.12 90 LEU A CA 1
ATOM 734 C C . LEU A 1 90 ? 16.816 3.027 -2.677 1.00 97.12 90 LEU A C 1
ATOM 736 O O . LEU A 1 90 ? 17.622 2.943 -3.602 1.00 97.12 90 LEU A O 1
ATOM 740 N N . ALA A 1 91 ? 15.610 2.460 -2.727 1.00 97.19 91 ALA A N 1
ATOM 741 C CA . ALA A 1 91 ? 15.132 1.691 -3.873 1.00 97.19 91 ALA A CA 1
ATOM 742 C C . ALA A 1 91 ? 15.075 2.542 -5.155 1.00 97.19 91 ALA A C 1
ATOM 744 O O . ALA A 1 91 ? 15.517 2.101 -6.217 1.00 97.19 91 ALA A O 1
ATOM 745 N N . ASN A 1 92 ? 14.601 3.790 -5.051 1.00 96.62 92 ASN A N 1
ATOM 746 C CA . ASN A 1 92 ? 14.620 4.725 -6.177 1.00 96.62 92 ASN A CA 1
ATOM 747 C C . ASN A 1 92 ? 16.042 5.080 -6.614 1.00 96.62 92 ASN A C 1
ATOM 749 O O . ASN A 1 92 ? 16.297 5.089 -7.810 1.00 96.62 92 ASN A O 1
ATOM 753 N N . ASN A 1 93 ? 16.979 5.294 -5.686 1.00 97.81 93 ASN A N 1
ATOM 754 C CA . ASN A 1 93 ? 18.375 5.551 -6.046 1.00 97.81 93 ASN A CA 1
ATOM 755 C C . ASN A 1 93 ? 18.969 4.391 -6.858 1.00 97.81 93 ASN A C 1
ATOM 757 O O . ASN A 1 93 ? 19.585 4.634 -7.892 1.00 97.81 93 ASN A O 1
ATOM 761 N N . TYR A 1 94 ? 18.747 3.135 -6.444 1.00 97.75 94 TYR A N 1
ATOM 762 C CA . TYR A 1 94 ? 19.192 1.976 -7.226 1.00 97.75 94 TYR A CA 1
ATOM 763 C C . TYR A 1 94 ? 18.587 1.975 -8.630 1.00 97.75 94 TYR A C 1
ATOM 765 O O . TYR A 1 94 ? 19.322 1.867 -9.613 1.00 97.75 94 TYR A O 1
ATOM 773 N N . ARG A 1 95 ? 17.273 2.197 -8.729 1.00 95.12 95 ARG A N 1
ATOM 774 C CA . ARG A 1 95 ? 16.561 2.279 -10.008 1.00 95.12 95 ARG A CA 1
ATOM 775 C C . ARG A 1 95 ? 17.127 3.382 -10.906 1.00 95.12 95 ARG A C 1
ATOM 777 O O . ARG A 1 95 ? 17.360 3.141 -12.083 1.00 95.12 95 ARG A O 1
ATOM 784 N N . ASP A 1 96 ? 17.375 4.566 -10.355 1.00 95.62 96 ASP A N 1
ATOM 785 C CA . ASP A 1 96 ? 17.870 5.727 -11.098 1.00 95.62 96 ASP A CA 1
ATOM 786 C C . ASP A 1 96 ? 19.330 5.532 -11.554 1.00 95.62 96 ASP A C 1
ATOM 788 O O . ASP A 1 96 ? 19.731 6.052 -12.593 1.00 95.62 96 ASP A O 1
ATOM 792 N N . THR A 1 97 ? 20.113 4.722 -10.830 1.00 96.25 97 THR A N 1
ATOM 793 C CA . THR A 1 97 ? 21.454 4.273 -11.258 1.00 96.25 97 THR A CA 1
ATOM 794 C C . THR A 1 97 ? 21.440 3.090 -12.235 1.00 96.25 97 THR A C 1
ATOM 796 O O . THR A 1 97 ? 22.500 2.679 -12.702 1.00 96.25 97 THR A O 1
ATOM 799 N N . GLY A 1 98 ? 20.262 2.545 -12.561 1.00 94.50 98 GLY A N 1
ATOM 800 C CA . GLY A 1 98 ? 20.095 1.394 -13.454 1.00 94.50 98 GLY A CA 1
ATOM 801 C C . GLY A 1 98 ? 20.312 0.026 -12.796 1.00 94.50 98 GLY A C 1
ATOM 802 O O . GLY A 1 98 ? 20.259 -0.991 -13.483 1.00 94.50 98 GLY A O 1
ATOM 803 N N . ASP A 1 99 ? 20.525 -0.027 -11.480 1.00 96.38 99 ASP A N 1
ATOM 804 C CA . ASP A 1 99 ? 20.642 -1.273 -10.712 1.00 96.38 99 ASP A CA 1
ATOM 805 C C . ASP A 1 99 ? 19.238 -1.800 -10.357 1.00 96.38 99 ASP A C 1
ATOM 807 O O . ASP A 1 99 ? 18.754 -1.699 -9.225 1.00 96.38 99 ASP A O 1
ATOM 811 N N . TYR A 1 100 ? 18.529 -2.287 -11.380 1.00 95.94 100 TYR A N 1
ATOM 812 C CA . TYR A 1 100 ? 17.126 -2.691 -11.264 1.00 95.94 100 TYR A CA 1
ATOM 813 C C . TYR A 1 100 ? 16.914 -3.932 -10.390 1.00 95.94 100 TYR A C 1
ATOM 815 O O . TYR A 1 100 ? 15.853 -4.048 -9.778 1.00 95.94 100 TYR A O 1
ATOM 823 N N . ASP A 1 101 ? 17.904 -4.822 -10.281 1.00 95.25 101 ASP A N 1
ATOM 824 C CA . ASP A 1 101 ? 17.834 -5.997 -9.405 1.00 95.25 101 ASP A CA 1
ATOM 825 C C . ASP A 1 101 ? 17.784 -5.581 -7.928 1.00 95.25 101 ASP A C 1
ATOM 827 O O . ASP A 1 101 ? 16.872 -5.979 -7.198 1.00 95.25 101 ASP A O 1
ATOM 831 N N . LYS A 1 102 ? 18.699 -4.702 -7.489 1.00 96.56 102 LYS A N 1
ATOM 832 C CA . LYS A 1 102 ? 18.672 -4.178 -6.112 1.00 96.56 102 LYS A CA 1
ATOM 833 C C . LYS A 1 102 ? 17.460 -3.297 -5.853 1.00 96.56 102 LYS A C 1
ATOM 835 O O . LYS A 1 102 ? 16.901 -3.329 -4.757 1.00 96.56 102 LYS A O 1
ATOM 840 N N . ALA A 1 103 ? 17.038 -2.512 -6.844 1.00 97.38 103 ALA A N 1
ATOM 841 C CA . ALA A 1 103 ? 15.815 -1.727 -6.731 1.00 97.38 103 ALA A CA 1
ATOM 842 C C . ALA A 1 103 ? 14.603 -2.634 -6.473 1.00 97.38 103 ALA A C 1
ATOM 844 O O . ALA A 1 103 ? 13.827 -2.376 -5.552 1.00 97.38 103 ALA A O 1
ATOM 845 N N . LEU A 1 104 ? 14.470 -3.720 -7.240 1.00 96.19 104 LEU A N 1
ATOM 846 C CA . LEU A 1 104 ? 13.395 -4.697 -7.095 1.00 96.19 104 LEU A CA 1
ATOM 847 C C . LEU A 1 104 ? 13.417 -5.373 -5.719 1.00 96.19 104 LEU A C 1
ATOM 849 O O . LEU A 1 104 ? 12.364 -5.476 -5.085 1.00 96.19 104 LEU A O 1
ATOM 853 N N . GLU A 1 105 ? 14.593 -5.778 -5.233 1.00 96.31 105 GLU A N 1
ATOM 854 C CA . GLU A 1 105 ? 14.762 -6.332 -3.883 1.00 96.31 105 GLU A CA 1
ATOM 855 C C . GLU A 1 105 ? 14.234 -5.355 -2.822 1.00 96.31 105 GLU A C 1
ATOM 857 O O . GLU A 1 105 ? 13.379 -5.717 -2.011 1.00 96.31 105 GLU A O 1
ATOM 862 N N . LYS A 1 106 ? 14.666 -4.087 -2.876 1.00 97.19 106 LYS A N 1
ATOM 863 C CA . LYS A 1 106 ? 14.283 -3.067 -1.888 1.00 97.19 106 LYS A CA 1
ATOM 864 C C . LYS A 1 106 ? 12.811 -2.666 -1.975 1.00 97.19 106 LYS A C 1
ATOM 866 O O . LYS A 1 106 ? 12.177 -2.478 -0.939 1.00 97.19 106 LYS A O 1
ATOM 871 N N . PHE A 1 107 ? 12.231 -2.572 -3.173 1.00 96.88 107 PHE A N 1
ATOM 872 C CA . PHE A 1 107 ? 10.790 -2.330 -3.313 1.00 96.88 107 PHE A CA 1
ATOM 873 C C . PHE A 1 107 ? 9.950 -3.510 -2.813 1.00 96.88 107 PHE A C 1
ATOM 875 O O . PHE A 1 107 ? 8.874 -3.291 -2.260 1.00 96.88 107 PHE A O 1
ATOM 882 N N . THR A 1 108 ? 10.427 -4.745 -2.982 1.00 94.75 108 THR A N 1
ATOM 883 C CA . THR A 1 108 ? 9.738 -5.941 -2.476 1.00 94.75 108 THR A CA 1
ATOM 884 C C . THR A 1 108 ? 9.804 -6.008 -0.951 1.00 94.75 108 THR A C 1
ATOM 886 O O . THR A 1 108 ? 8.786 -6.245 -0.306 1.00 94.75 108 THR A O 1
ATOM 889 N N . GLU A 1 109 ? 10.972 -5.727 -0.367 1.00 95.25 109 GLU A N 1
ATOM 890 C CA . GLU A 1 109 ? 11.155 -5.586 1.084 1.00 95.25 109 GLU A CA 1
ATOM 891 C C . GLU A 1 109 ? 10.190 -4.542 1.665 1.00 95.25 109 GLU A C 1
ATOM 893 O O . GLU A 1 109 ? 9.454 -4.825 2.610 1.00 95.25 109 GLU A O 1
ATOM 898 N N . LEU A 1 110 ? 10.121 -3.365 1.036 1.00 95.62 110 LEU A N 1
ATOM 899 C CA . LEU A 1 110 ? 9.207 -2.300 1.431 1.00 95.62 110 LEU A CA 1
ATOM 900 C C . LEU A 1 110 ? 7.737 -2.724 1.330 1.00 95.62 110 LEU A C 1
ATOM 902 O O . LEU A 1 110 ? 6.952 -2.449 2.234 1.00 95.62 110 LEU A O 1
ATOM 906 N N . MET A 1 111 ? 7.353 -3.397 0.244 1.00 94.31 111 MET A N 1
ATOM 907 C CA . MET A 1 111 ? 5.978 -3.857 0.049 1.00 94.31 111 MET A CA 1
ATOM 908 C C . MET A 1 111 ? 5.561 -4.882 1.107 1.00 94.31 111 MET A C 1
ATOM 910 O O . MET A 1 111 ? 4.439 -4.800 1.601 1.00 94.31 111 MET A O 1
ATOM 914 N N . ASN A 1 112 ? 6.455 -5.796 1.488 1.00 93.25 112 ASN A N 1
ATOM 915 C CA . ASN A 1 112 ? 6.195 -6.767 2.550 1.00 93.25 112 ASN A CA 1
ATOM 916 C C . ASN A 1 112 ? 6.024 -6.075 3.907 1.00 93.25 112 ASN A C 1
ATOM 918 O O . ASN A 1 112 ? 5.048 -6.335 4.605 1.00 93.25 112 ASN A O 1
ATOM 922 N N . LEU A 1 113 ? 6.912 -5.134 4.245 1.00 93.44 113 LEU A N 1
ATOM 923 C CA . LEU A 1 113 ? 6.818 -4.354 5.482 1.00 93.44 113 LEU A CA 1
ATOM 924 C C . LEU A 1 113 ? 5.495 -3.576 5.570 1.00 93.44 113 LEU A C 1
ATOM 926 O O . LEU A 1 113 ? 4.850 -3.531 6.620 1.00 93.44 113 LEU A O 1
ATOM 930 N N . LEU A 1 114 ? 5.075 -2.969 4.459 1.00 93.69 114 LEU A N 1
ATOM 931 C CA . LEU A 1 114 ? 3.801 -2.264 4.375 1.00 93.69 114 LEU A CA 1
ATOM 932 C C . LEU A 1 114 ? 2.614 -3.230 4.501 1.00 93.69 114 LEU A C 1
ATOM 934 O O . LEU A 1 114 ? 1.676 -2.929 5.236 1.00 93.69 114 LEU A O 1
ATOM 938 N N . ASP A 1 115 ? 2.647 -4.388 3.835 1.00 92.56 115 ASP A N 1
ATOM 939 C CA . ASP A 1 115 ? 1.563 -5.375 3.883 1.00 92.56 115 ASP A CA 1
ATOM 940 C C . ASP A 1 115 ? 1.413 -6.027 5.265 1.00 92.56 115 ASP A C 1
ATOM 942 O O . ASP A 1 115 ? 0.296 -6.294 5.696 1.00 92.56 115 ASP A O 1
ATOM 946 N N . GLU A 1 116 ? 2.489 -6.226 6.022 1.00 91.88 116 GLU A N 1
ATOM 947 C CA . GLU A 1 116 ? 2.393 -6.763 7.387 1.00 91.88 116 GLU A CA 1
ATOM 948 C C . GLU A 1 116 ? 1.584 -5.860 8.333 1.00 91.88 116 GLU A C 1
ATOM 950 O O . GLU A 1 116 ? 0.959 -6.352 9.273 1.00 91.88 116 GLU A O 1
ATOM 955 N N . ASN A 1 117 ? 1.561 -4.548 8.077 1.00 92.25 117 ASN A N 1
ATOM 956 C CA . ASN A 1 117 ? 0.991 -3.557 8.993 1.00 92.25 117 ASN A CA 1
ATOM 957 C C . ASN A 1 117 ? -0.289 -2.895 8.452 1.00 92.25 117 ASN A C 1
ATOM 959 O O . ASN A 1 117 ? -1.212 -2.601 9.218 1.00 92.25 117 ASN A O 1
ATOM 963 N N . LEU A 1 118 ? -0.367 -2.658 7.140 1.00 94.25 118 LEU A N 1
ATOM 964 C CA . LEU A 1 118 ? -1.407 -1.860 6.492 1.00 94.25 118 LEU A CA 1
ATOM 965 C C . LEU A 1 118 ? -2.185 -2.650 5.437 1.00 94.25 118 LEU A C 1
ATOM 967 O O . LEU A 1 118 ? -1.653 -3.505 4.735 1.00 94.25 118 LEU A O 1
ATOM 971 N N . ALA A 1 119 ? -3.456 -2.300 5.263 1.00 94.31 119 ALA A N 1
ATOM 972 C CA . ALA A 1 119 ? -4.335 -2.839 4.236 1.00 94.31 119 ALA A CA 1
ATOM 973 C C . ALA A 1 119 ? -4.540 -1.830 3.083 1.00 94.31 119 ALA A C 1
ATOM 975 O O . ALA A 1 119 ? -4.922 -0.680 3.327 1.00 94.31 119 ALA A O 1
ATOM 976 N N . PRO A 1 120 ? -4.349 -2.231 1.811 1.00 93.25 120 PRO A N 1
ATOM 977 C CA . PRO A 1 120 ? -4.532 -1.347 0.659 1.00 93.25 120 PRO A CA 1
ATOM 978 C C . PRO A 1 120 ? -6.017 -1.007 0.425 1.00 93.25 120 PRO A C 1
ATOM 980 O O . PRO A 1 120 ? -6.880 -1.856 0.686 1.00 93.25 120 PRO A O 1
ATOM 983 N N . PRO A 1 121 ? -6.348 0.211 -0.053 1.00 91.69 121 PRO A N 1
ATOM 984 C CA . PRO A 1 121 ? -5.447 1.117 -0.762 1.00 91.69 121 PRO A CA 1
ATOM 985 C C . PRO A 1 121 ? -4.799 2.197 0.115 1.00 91.69 121 PRO A C 1
ATOM 987 O O . PRO A 1 121 ? -5.430 2.770 0.997 1.00 91.69 121 PRO A O 1
ATOM 990 N N . TYR A 1 122 ? -3.546 2.513 -0.204 1.00 90.19 122 TYR A N 1
ATOM 991 C CA . TYR A 1 122 ? -2.801 3.694 0.241 1.00 90.19 122 TYR A CA 1
ATOM 992 C C . TYR A 1 122 ? -1.757 4.048 -0.831 1.00 90.19 122 TYR A C 1
ATOM 994 O O . TYR A 1 122 ? -1.454 3.230 -1.706 1.00 90.19 122 TYR A O 1
ATOM 1002 N N . LYS A 1 123 ? -1.236 5.279 -0.809 1.00 90.38 123 LYS A N 1
ATOM 1003 C CA . LYS A 1 123 ? -0.361 5.815 -1.868 1.00 90.38 123 LYS A CA 1
ATOM 1004 C C . LYS A 1 123 ? 0.895 4.964 -2.088 1.00 90.38 123 LYS A C 1
ATOM 1006 O O . LYS A 1 123 ? 1.183 4.585 -3.225 1.00 90.38 123 LYS A O 1
ATOM 1011 N N . ASP A 1 124 ? 1.603 4.635 -1.013 1.00 89.69 124 ASP A N 1
ATOM 1012 C CA . ASP A 1 124 ? 2.911 3.978 -1.098 1.00 89.69 124 ASP A CA 1
ATOM 1013 C C . ASP A 1 124 ? 2.826 2.569 -1.686 1.00 89.69 124 ASP A C 1
ATOM 1015 O O . ASP A 1 124 ? 3.694 2.178 -2.464 1.00 89.69 124 ASP A O 1
ATOM 1019 N N . TYR A 1 125 ? 1.729 1.849 -1.430 1.00 90.31 125 TYR A N 1
ATOM 1020 C CA . TYR A 1 125 ? 1.441 0.566 -2.073 1.00 90.31 125 TYR A CA 1
ATOM 1021 C C . TYR A 1 125 ? 1.452 0.680 -3.601 1.00 90.31 125 TYR A C 1
ATOM 1023 O O . TYR A 1 125 ? 2.142 -0.073 -4.288 1.00 90.31 125 TYR A O 1
ATOM 1031 N N . LEU A 1 126 ? 0.726 1.665 -4.141 1.00 91.31 126 LEU A N 1
ATOM 1032 C CA . LEU A 1 126 ? 0.622 1.876 -5.586 1.00 91.31 126 LEU A CA 1
ATOM 1033 C C . LEU A 1 126 ? 1.950 2.337 -6.192 1.00 91.31 126 LEU A C 1
ATOM 1035 O O . LEU A 1 126 ? 2.284 1.946 -7.312 1.00 91.31 126 LEU A O 1
ATOM 1039 N N . LEU A 1 127 ? 2.710 3.162 -5.469 1.00 93.00 127 LEU A N 1
ATOM 1040 C CA . LEU A 1 127 ? 4.040 3.588 -5.899 1.00 93.00 127 LEU A CA 1
ATOM 1041 C C . LEU A 1 127 ? 5.011 2.408 -5.964 1.00 93.00 127 LEU A C 1
ATOM 1043 O O . LEU A 1 127 ? 5.687 2.249 -6.980 1.00 93.00 127 LEU A O 1
ATOM 1047 N N . CYS A 1 128 ? 5.023 1.547 -4.945 1.00 93.50 128 CYS A N 1
ATOM 1048 C CA . CYS A 1 128 ? 5.849 0.342 -4.939 1.00 93.50 128 CYS A CA 1
ATOM 1049 C C . CYS A 1 128 ? 5.462 -0.602 -6.083 1.00 93.50 128 CYS A C 1
ATOM 1051 O O . CYS A 1 128 ? 6.337 -1.048 -6.817 1.00 93.50 128 CYS A O 1
ATOM 1053 N N . GLN A 1 129 ? 4.166 -0.845 -6.317 1.00 92.81 129 GLN A N 1
ATOM 1054 C CA . GLN A 1 129 ? 3.712 -1.683 -7.436 1.00 92.81 129 GLN A CA 1
ATOM 1055 C C . GLN A 1 129 ? 4.181 -1.157 -8.798 1.00 92.81 129 GLN A C 1
ATOM 1057 O O . GLN A 1 129 ? 4.694 -1.920 -9.616 1.00 92.81 129 GLN A O 1
ATOM 1062 N N . ARG A 1 130 ? 4.045 0.153 -9.040 1.00 93.19 130 ARG A N 1
ATOM 1063 C CA . ARG A 1 130 ? 4.516 0.790 -10.281 1.00 93.19 130 ARG A CA 1
ATOM 1064 C C . ARG A 1 130 ? 6.033 0.707 -10.425 1.00 93.19 130 ARG A C 1
ATOM 1066 O O . ARG A 1 130 ? 6.536 0.458 -11.521 1.00 93.19 130 ARG A O 1
ATOM 1073 N N . ALA A 1 131 ? 6.765 0.913 -9.335 1.00 94.62 131 ALA A N 1
ATOM 1074 C CA . ALA A 1 131 ? 8.216 0.840 -9.347 1.00 94.62 131 ALA A CA 1
ATOM 1075 C C . ALA A 1 131 ? 8.705 -0.588 -9.636 1.00 94.62 131 ALA A C 1
ATOM 1077 O O . ALA A 1 131 ? 9.558 -0.771 -10.501 1.00 94.62 131 ALA A O 1
ATOM 1078 N N . ILE A 1 132 ? 8.092 -1.597 -9.012 1.00 94.75 132 ILE A N 1
ATOM 1079 C CA . ILE A 1 132 ? 8.350 -3.019 -9.277 1.00 94.75 132 ILE A CA 1
ATOM 1080 C C . ILE A 1 132 ? 8.066 -3.360 -10.743 1.00 94.75 132 ILE A C 1
ATOM 1082 O O . ILE A 1 132 ? 8.913 -3.951 -11.409 1.00 94.75 132 ILE A O 1
ATOM 1086 N N . GLN A 1 133 ? 6.917 -2.933 -11.280 1.00 94.19 133 GLN A N 1
ATOM 1087 C CA . GLN A 1 133 ? 6.591 -3.120 -12.697 1.00 94.19 133 GLN A CA 1
ATOM 1088 C C . GLN A 1 133 ? 7.656 -2.491 -13.607 1.00 94.19 133 GLN A C 1
ATOM 1090 O O . GLN A 1 133 ? 8.075 -3.103 -14.586 1.00 94.19 133 GLN A O 1
ATOM 1095 N N . THR A 1 134 ? 8.124 -1.287 -13.271 1.00 94.00 134 THR A N 1
ATOM 1096 C CA . THR A 1 134 ? 9.181 -0.600 -14.024 1.00 94.00 134 THR A CA 1
ATOM 1097 C C . THR A 1 134 ? 10.496 -1.378 -13.978 1.00 94.00 134 THR A C 1
ATOM 1099 O O . THR A 1 134 ? 11.161 -1.501 -15.005 1.00 94.00 134 THR A O 1
ATOM 1102 N N . CYS A 1 135 ? 10.863 -1.940 -12.824 1.00 94.69 135 CYS A N 1
ATOM 1103 C CA . CYS A 1 135 ? 12.055 -2.780 -12.703 1.00 94.69 135 CYS A CA 1
ATOM 1104 C C . CYS A 1 135 ? 11.934 -4.027 -13.589 1.00 94.69 135 CYS A C 1
ATOM 1106 O O . CYS A 1 135 ? 12.828 -4.283 -14.388 1.00 94.69 135 CYS A O 1
ATOM 1108 N N . PHE A 1 136 ? 10.802 -4.742 -13.538 1.00 93.75 136 PHE A N 1
ATOM 1109 C CA . PHE A 1 136 ? 10.567 -5.909 -14.397 1.00 93.75 136 PHE A CA 1
ATOM 1110 C C . PHE A 1 136 ? 10.642 -5.584 -15.890 1.00 93.75 136 PHE A C 1
ATOM 1112 O O . PHE A 1 136 ? 11.225 -6.356 -16.646 1.00 93.75 136 PHE A O 1
ATOM 1119 N N . LEU A 1 137 ? 10.089 -4.447 -16.324 1.00 93.69 137 LEU A N 1
ATOM 1120 C CA . LEU A 1 137 ? 10.171 -4.023 -17.724 1.00 93.69 137 LEU A CA 1
ATOM 1121 C C . LEU A 1 137 ? 11.619 -3.794 -18.174 1.00 93.69 137 LEU A C 1
ATOM 1123 O O . LEU A 1 137 ? 11.972 -4.187 -19.280 1.00 93.69 137 LEU A O 1
ATOM 1127 N N . ASN A 1 138 ? 12.458 -3.187 -17.331 1.00 92.44 138 ASN A N 1
ATOM 1128 C CA . ASN A 1 138 ? 13.861 -2.939 -17.672 1.00 92.44 138 ASN A CA 1
ATOM 1129 C C . ASN A 1 138 ? 14.706 -4.216 -17.626 1.00 92.44 138 ASN A C 1
ATOM 1131 O O . ASN A 1 138 ? 15.510 -4.436 -18.526 1.00 92.44 138 ASN A O 1
ATOM 1135 N N . LEU A 1 139 ? 14.483 -5.085 -16.637 1.00 91.56 139 LEU A N 1
ATOM 1136 C CA . LEU A 1 139 ? 15.154 -6.386 -16.545 1.00 91.56 139 LEU A CA 1
ATOM 1137 C C . LEU A 1 139 ? 14.770 -7.309 -17.711 1.00 91.56 139 LEU A C 1
ATOM 1139 O O . LEU A 1 139 ? 15.611 -8.030 -18.238 1.00 91.56 139 LEU A O 1
ATOM 1143 N N . GLY A 1 140 ? 13.511 -7.260 -18.157 1.00 87.56 140 GLY A N 1
ATOM 1144 C CA . GLY A 1 140 ? 13.035 -8.005 -19.324 1.00 87.56 140 GLY A CA 1
ATOM 1145 C C . GLY A 1 140 ? 13.499 -7.440 -20.672 1.00 87.56 140 GLY A C 1
ATOM 1146 O O . GLY A 1 140 ? 13.361 -8.122 -21.683 1.00 87.56 140 GLY A O 1
ATOM 1147 N N . ASN A 1 141 ? 14.045 -6.219 -20.695 1.00 65.25 141 ASN A N 1
ATOM 1148 C CA . ASN A 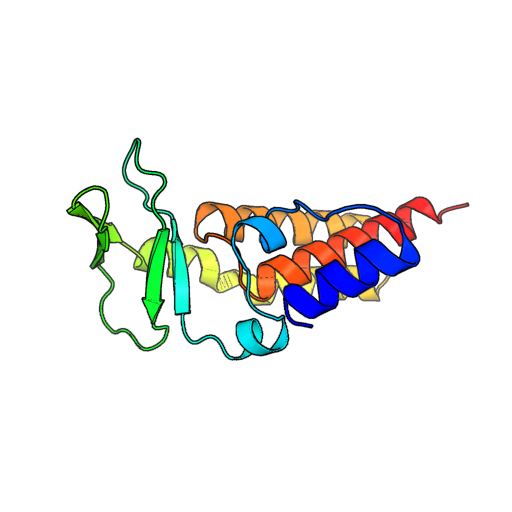1 141 ? 14.562 -5.548 -21.892 1.00 65.25 141 ASN A CA 1
ATOM 1149 C C . ASN A 1 141 ? 16.100 -5.615 -21.994 1.00 65.25 141 ASN A C 1
ATOM 1151 O O . ASN A 1 141 ? 16.715 -4.837 -22.720 1.00 65.25 141 ASN A O 1
ATOM 1155 N N . LEU A 1 142 ? 16.731 -6.531 -21.252 1.00 59.59 142 LEU A N 1
ATOM 1156 C CA . LEU A 1 142 ? 18.143 -6.886 -21.401 1.00 59.59 142 LEU A CA 1
ATOM 1157 C C . LEU A 1 142 ? 18.287 -7.867 -22.582 1.00 59.59 142 LEU A C 1
ATOM 1159 O O . LEU A 1 142 ? 18.434 -9.072 -22.378 1.00 59.59 142 LEU A O 1
ATOM 1163 N N . ALA A 1 143 ? 18.173 -7.355 -23.810 1.00 45.31 143 ALA A N 1
ATOM 1164 C CA . ALA A 1 143 ? 18.408 -8.087 -25.059 1.00 45.31 143 ALA A CA 1
ATOM 1165 C C . ALA A 1 143 ? 19.548 -7.452 -25.862 1.00 45.31 143 ALA A C 1
ATOM 1167 O O . ALA A 1 143 ? 19.619 -6.201 -25.897 1.00 45.31 143 ALA A O 1
#

Secondary structure (DSSP, 8-state):
--HHHHHHHHHHHH------HHHHTTPPPHHHHHH--EEEEEP-STT---EEEEETT---SEEEPTTT-PEEEHHHHHHHHTTHHHHHHHHHHHHHTT-HHHHHHHHHHHHHHHHHHB-S--HHHHHHHHHHHHHHHHHTT--

Sequence (143 aa):
MPKPERQEQLKSHYWFDCHCIACENNWSSFDDLEKSQILRFKCETSGCNNVVEVSITTDEFMIKCDLCDKFVNIFKGLKSLQDTESLFRLANNYRDTGDYDKALEKFTELMNLLDENLAPPYKDYLLCQRAIQTCFLNLGNLA

InterPro domains:
  IPR011990 Tetratricopeptide-like helical domain superfamily [G3DSA:1.25.40.10] (1-143)
  IPR011990 Tetratricopeptide-like helical domain superfamily [SSF48452] (83-141)
  IPR019734 Tetratricopeptide repeat [PS50005] (84-117)
  IPR052097 SET and MYND domain-containing protein [PTHR46165] (1-141)

pLDDT: mean 92.52, std 5.97, range [45.31, 97.81]

Organism: NCBI:txid428564

Foldseek 3Di:
DFLVVVQVVCCVPPVDGDDPPCNVVRPDDLVVLVVDQWFWWAAPPVPGRHTDIDGVPDPDQWGQTPPPRGTGRLVVLVVLCVCLVVLLVVLVVCVVVVVLVVSLVSLVVSLVSCVNTGDDDHNSNVVSVVSNVVSVVSVVPPD